Protein AF-A0A090QW83-F1 (afdb_monomer_lite)

Foldseek 3Di:
DDFLVVDDQQDWDADPNFTWHFHDWDWDAPDPPDRDIWIWTWTAGPVPRDIDTDTDDRPDD

pLDDT: mean 81.26, std 14.28, range [35.62, 94.88]

Structure (mmCIF, N/CA/C/O backbone):
data_AF-A0A090QW83-F1
#
_entry.id   AF-A0A090QW83-F1
#
loop_
_atom_site.group_PDB
_atom_site.id
_atom_site.type_symbol
_atom_site.label_atom_id
_atom_site.label_alt_id
_atom_site.label_comp_id
_atom_site.label_asym_id
_atom_site.label_entity_id
_atom_site.label_seq_id
_atom_site.pdbx_PDB_ins_code
_atom_site.Cartn_x
_atom_site.Cartn_y
_atom_site.Cartn_z
_atom_site.occupancy
_atom_site.B_iso_or_equiv
_atom_site.auth_seq_id
_atom_site.auth_comp_id
_atom_site.auth_asym_id
_atom_site.auth_atom_id
_atom_site.pdbx_PDB_model_num
ATOM 1 N N . MET A 1 1 ? -3.808 -12.009 -10.207 1.00 58.97 1 MET A N 1
ATOM 2 C CA . MET A 1 1 ? -3.461 -10.848 -9.364 1.00 58.97 1 MET A CA 1
ATOM 3 C C . MET A 1 1 ? -3.414 -9.578 -10.202 1.00 58.97 1 MET A C 1
ATOM 5 O O . MET A 1 1 ? -2.870 -9.654 -11.301 1.00 58.97 1 MET A O 1
ATOM 9 N N . PRO A 1 2 ? -3.940 -8.434 -9.726 1.00 64.94 2 PRO A N 1
ATOM 10 C CA . PRO A 1 2 ? -3.587 -7.133 -10.295 1.00 64.94 2 PRO A CA 1
ATOM 11 C C . PRO A 1 2 ? -2.076 -6.911 -10.163 1.00 64.94 2 PRO A C 1
ATOM 13 O O . PRO A 1 2 ? -1.472 -7.320 -9.169 1.00 64.94 2 PRO A O 1
ATOM 16 N N . LYS A 1 3 ? -1.442 -6.290 -11.159 1.00 76.88 3 LYS A N 1
ATOM 17 C CA . LYS A 1 3 ? -0.024 -5.937 -11.048 1.00 76.88 3 LYS A CA 1
ATOM 18 C C . LYS A 1 3 ? 0.111 -4.744 -10.108 1.00 76.88 3 LYS A C 1
ATOM 20 O O . LYS A 1 3 ? -0.774 -3.895 -10.046 1.00 76.88 3 LYS A O 1
ATOM 25 N N . ALA A 1 4 ? 1.263 -4.610 -9.453 1.00 77.38 4 ALA A N 1
ATOM 26 C CA . ALA A 1 4 ? 1.560 -3.420 -8.650 1.00 77.38 4 ALA A CA 1
ATOM 27 C C . ALA A 1 4 ? 1.422 -2.110 -9.460 1.00 77.38 4 ALA A C 1
ATOM 29 O O . ALA A 1 4 ? 1.077 -1.070 -8.906 1.00 77.38 4 ALA A O 1
ATOM 30 N N . SER A 1 5 ? 1.623 -2.176 -10.784 1.00 80.69 5 SER A N 1
ATOM 31 C CA . SER A 1 5 ? 1.417 -1.065 -11.721 1.00 80.69 5 SER A CA 1
ATOM 32 C C . SER A 1 5 ? -0.032 -0.610 -11.878 1.00 80.69 5 SER A C 1
ATOM 34 O O . SER A 1 5 ? -0.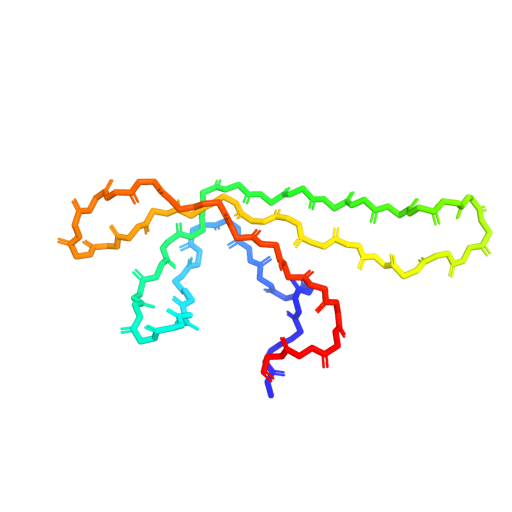255 0.515 -12.317 1.00 80.69 5 SER A O 1
ATOM 36 N N . ASP A 1 6 ? -1.000 -1.467 -11.555 1.00 86.88 6 ASP A N 1
ATOM 37 C CA . ASP A 1 6 ? -2.426 -1.201 -11.762 1.00 86.88 6 ASP A CA 1
ATOM 38 C C . ASP A 1 6 ? -3.057 -0.507 -10.542 1.00 86.88 6 ASP A C 1
ATOM 40 O O . ASP A 1 6 ? -4.184 -0.013 -10.606 1.00 86.88 6 ASP A O 1
ATOM 44 N N . ILE A 1 7 ? -2.319 -0.437 -9.430 1.00 88.25 7 ILE A N 1
ATOM 45 C CA . ILE A 1 7 ? -2.758 0.174 -8.178 1.00 88.25 7 ILE A CA 1
ATOM 46 C C . ILE A 1 7 ? -2.606 1.697 -8.262 1.00 88.25 7 ILE A C 1
ATOM 48 O O . ILE A 1 7 ? -1.563 2.224 -8.656 1.00 88.25 7 ILE A O 1
ATOM 52 N N . LYS A 1 8 ? -3.655 2.420 -7.855 1.00 89.50 8 LYS A N 1
ATOM 53 C CA . LYS A 1 8 ? -3.702 3.888 -7.826 1.00 89.50 8 LYS A CA 1
ATOM 54 C C . LYS A 1 8 ? -3.967 4.403 -6.414 1.00 89.50 8 LYS A C 1
ATOM 56 O O . LYS A 1 8 ? -4.489 3.692 -5.559 1.00 89.50 8 LYS A O 1
ATOM 61 N N . LYS A 1 9 ? -3.638 5.675 -6.177 1.00 92.06 9 LYS A N 1
ATOM 62 C CA . LYS A 1 9 ? -4.028 6.369 -4.941 1.00 92.06 9 LYS A CA 1
ATOM 63 C C . LYS A 1 9 ? -5.550 6.307 -4.775 1.00 92.06 9 LYS A C 1
ATOM 65 O O . LYS A 1 9 ? -6.283 6.453 -5.749 1.00 92.06 9 LYS A O 1
ATOM 70 N N . GLY A 1 10 ? -6.004 6.088 -3.546 1.00 92.25 10 GLY A N 1
ATOM 71 C CA . GLY A 1 10 ? -7.417 5.920 -3.210 1.00 92.25 10 GLY A CA 1
ATOM 72 C C . GLY A 1 10 ? -7.948 4.493 -3.364 1.00 92.25 10 GLY A C 1
ATOM 73 O O . GLY A 1 10 ? -9.084 4.247 -2.975 1.00 92.25 10 GLY A O 1
ATOM 74 N N . PHE A 1 11 ? -7.160 3.547 -3.886 1.00 92.88 11 PHE A N 1
ATOM 75 C CA . PHE A 1 11 ? -7.577 2.145 -3.942 1.00 92.88 11 PHE A CA 1
ATOM 76 C C . PHE A 1 11 ? -7.438 1.481 -2.573 1.00 92.88 11 PHE A C 1
ATOM 78 O O . PHE A 1 11 ? -6.517 1.789 -1.814 1.00 92.88 11 PHE A O 1
ATOM 85 N N . ALA A 1 12 ? -8.337 0.542 -2.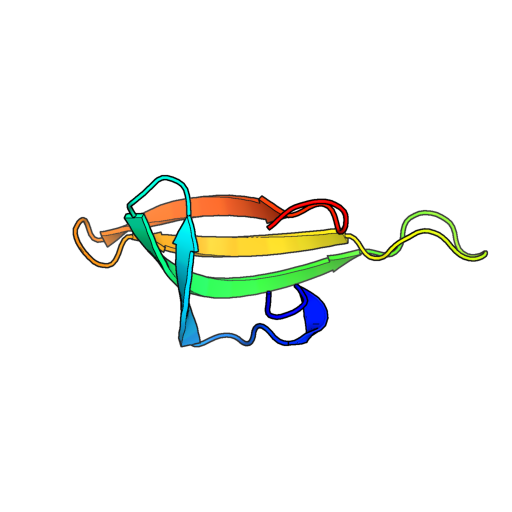287 1.00 90.81 12 ALA A N 1
ATOM 86 C CA . ALA A 1 12 ? -8.190 -0.385 -1.178 1.00 90.81 12 ALA A CA 1
ATOM 87 C C . ALA A 1 12 ? -7.481 -1.655 -1.667 1.00 90.81 12 ALA A C 1
ATOM 89 O O . ALA A 1 12 ? -7.848 -2.214 -2.701 1.00 90.81 12 ALA A O 1
ATOM 90 N N . ILE A 1 13 ? -6.473 -2.102 -0.923 1.00 87.81 13 ILE A N 1
ATOM 91 C CA . ILE A 1 13 ? -5.754 -3.357 -1.152 1.00 87.81 13 ILE A CA 1
ATOM 92 C C . ILE A 1 13 ? -5.844 -4.231 0.098 1.00 87.81 13 ILE A C 1
ATOM 94 O O . ILE A 1 13 ? -5.997 -3.717 1.205 1.00 87.81 13 ILE A O 1
ATOM 98 N N . VAL A 1 14 ? -5.744 -5.548 -0.075 1.00 88.06 14 VAL A N 1
ATOM 99 C CA . VAL A 1 14 ? -5.674 -6.493 1.044 1.00 88.06 14 VAL A CA 1
ATOM 100 C C . VAL A 1 14 ? -4.233 -6.973 1.176 1.00 88.06 14 VAL A C 1
ATOM 102 O O . VAL A 1 14 ? -3.687 -7.524 0.224 1.00 88.06 14 VAL A O 1
ATOM 105 N N . SER A 1 15 ? -3.630 -6.746 2.341 1.00 82.19 15 SER A N 1
ATOM 106 C CA . SER A 1 15 ? -2.279 -7.199 2.696 1.00 82.19 15 SER A CA 1
ATOM 107 C C . SER A 1 15 ? -2.308 -7.735 4.122 1.00 82.19 15 SER A C 1
ATOM 109 O O . SER A 1 15 ? -2.910 -7.108 4.992 1.00 82.19 15 SER A O 1
ATOM 111 N N . GLU A 1 16 ? -1.725 -8.913 4.359 1.00 83.38 16 GLU A N 1
ATOM 112 C CA . GLU A 1 16 ? -1.662 -9.552 5.689 1.00 83.38 16 GLU A CA 1
ATOM 113 C C . GLU A 1 16 ? -3.021 -9.638 6.423 1.00 83.38 16 GLU A C 1
ATOM 115 O O . GLU A 1 16 ? -3.112 -9.486 7.640 1.00 83.38 16 GLU A O 1
ATOM 120 N N . GLY A 1 17 ? -4.114 -9.832 5.677 1.00 85.94 17 GLY A N 1
ATOM 121 C CA . GLY A 1 17 ? -5.475 -9.880 6.230 1.00 85.94 17 GLY A CA 1
ATOM 122 C C . GLY A 1 17 ? -6.066 -8.520 6.628 1.00 85.94 17 GLY A C 1
ATOM 123 O O . GLY A 1 17 ? -7.193 -8.467 7.119 1.00 85.94 17 GLY A O 1
ATOM 124 N N . LYS A 1 18 ? -5.352 -7.416 6.392 1.00 86.50 18 LYS A N 1
ATOM 125 C CA . LYS A 1 18 ? -5.822 -6.044 6.622 1.00 86.50 18 LYS A CA 1
ATOM 126 C C . LYS A 1 18 ? -6.263 -5.398 5.319 1.00 86.50 18 LYS A C 1
ATOM 128 O O . LYS A 1 18 ? -5.686 -5.645 4.261 1.00 86.50 18 LYS A O 1
ATOM 133 N N . THR A 1 19 ? -7.262 -4.523 5.412 1.00 92.06 19 THR A N 1
ATOM 134 C CA . THR A 1 19 ? -7.680 -3.681 4.286 1.00 92.06 19 THR A CA 1
ATOM 135 C C . THR A 1 19 ? -6.997 -2.326 4.398 1.00 92.06 19 THR A C 1
ATOM 137 O O . THR A 1 19 ? -7.248 -1.559 5.328 1.00 92.06 19 THR A O 1
ATOM 140 N N . LEU A 1 20 ? -6.125 -2.035 3.442 1.00 92.56 20 LEU A N 1
ATOM 141 C CA . LEU A 1 20 ? -5.266 -0.864 3.427 1.00 92.56 20 LEU A CA 1
ATOM 142 C C . LEU A 1 20 ? -5.700 0.098 2.317 1.00 92.56 20 LEU A C 1
ATOM 144 O O . LEU A 1 20 ? -5.803 -0.283 1.155 1.00 92.56 20 LEU A O 1
ATOM 148 N N . LEU A 1 21 ? -5.925 1.364 2.662 1.00 93.62 21 LEU A N 1
ATOM 149 C CA . LEU A 1 21 ? -6.203 2.437 1.710 1.00 93.62 21 LEU A CA 1
ATOM 150 C C . LEU A 1 21 ? -4.895 3.073 1.241 1.00 93.62 21 LEU A C 1
ATOM 152 O O . LEU A 1 21 ? -4.174 3.672 2.041 1.00 93.62 21 LEU A O 1
ATOM 156 N N . VAL A 1 22 ? -4.621 3.009 -0.058 1.00 93.00 22 VAL A N 1
ATOM 157 C CA . VAL A 1 22 ? -3.417 3.586 -0.662 1.00 93.00 22 VAL A CA 1
ATOM 158 C C . VAL A 1 22 ? -3.501 5.110 -0.641 1.00 93.00 22 VAL A C 1
ATOM 160 O O . VAL A 1 22 ? -4.378 5.717 -1.259 1.00 93.00 22 VAL A O 1
ATOM 163 N N . LYS A 1 23 ? -2.563 5.751 0.054 1.00 94.88 23 LYS A N 1
ATOM 164 C CA . LYS A 1 23 ? -2.457 7.212 0.165 1.00 94.88 23 LYS A CA 1
ATOM 165 C C . LYS A 1 23 ? -1.406 7.781 -0.769 1.00 94.88 23 LYS A C 1
ATOM 167 O O . LYS A 1 23 ? -1.619 8.834 -1.366 1.00 94.88 23 LYS A O 1
ATOM 172 N N . ASP A 1 24 ? -0.282 7.088 -0.899 1.00 93.62 24 ASP A N 1
ATOM 173 C CA . ASP A 1 24 ? 0.814 7.525 -1.750 1.00 93.62 24 ASP A CA 1
ATOM 174 C C . ASP A 1 24 ? 1.512 6.344 -2.416 1.00 93.62 24 ASP A C 1
ATOM 176 O O . ASP A 1 24 ? 1.519 5.239 -1.874 1.00 93.62 24 ASP A O 1
ATOM 180 N N . ILE A 1 25 ? 2.084 6.589 -3.592 1.00 91.06 25 ILE A N 1
ATOM 181 C CA . ILE A 1 25 ? 2.790 5.582 -4.385 1.00 91.06 25 ILE A CA 1
ATOM 182 C C . ILE A 1 25 ? 4.069 6.222 -4.911 1.00 91.06 25 ILE A C 1
ATOM 184 O O . ILE A 1 25 ? 4.017 7.194 -5.664 1.00 91.06 25 ILE A O 1
ATOM 188 N N . GLU A 1 26 ? 5.207 5.647 -4.545 1.00 90.56 26 GLU A N 1
ATOM 189 C CA . GLU A 1 26 ? 6.518 6.000 -5.073 1.00 90.56 26 GLU A CA 1
ATOM 190 C C . GLU A 1 26 ? 7.010 4.860 -5.964 1.00 90.56 26 GLU A C 1
ATOM 192 O O . GLU A 1 26 ? 7.039 3.697 -5.551 1.00 90.56 26 GLU A O 1
ATOM 197 N N . VAL A 1 27 ? 7.400 5.197 -7.193 1.00 87.50 27 VAL A N 1
ATOM 198 C CA . VAL A 1 27 ? 7.944 4.235 -8.152 1.00 87.50 27 VAL A CA 1
ATOM 199 C C . VAL A 1 27 ? 9.412 4.553 -8.385 1.00 87.50 27 VAL A C 1
ATOM 201 O O . VAL A 1 27 ? 9.745 5.603 -8.930 1.00 87.50 27 VAL A O 1
ATOM 204 N N . THR A 1 28 ? 10.297 3.639 -7.998 1.00 86.38 28 THR A N 1
ATOM 205 C CA . THR A 1 28 ? 11.742 3.770 -8.226 1.00 86.38 28 THR A CA 1
ATOM 206 C C . THR A 1 28 ? 12.199 2.761 -9.274 1.00 86.38 28 THR A C 1
ATOM 208 O O . THR A 1 28 ? 11.732 1.627 -9.290 1.00 86.38 28 THR A O 1
ATOM 211 N N . THR A 1 29 ? 13.133 3.150 -10.142 1.00 83.62 29 THR A N 1
ATOM 212 C CA . THR A 1 29 ? 13.803 2.230 -11.076 1.00 83.62 29 THR A CA 1
ATOM 213 C C . THR A 1 29 ? 15.302 2.235 -10.762 1.00 83.62 29 THR A C 1
ATOM 215 O O . THR A 1 29 ? 15.994 3.171 -11.165 1.00 83.62 29 THR A O 1
ATOM 218 N N . PRO A 1 30 ? 15.815 1.274 -9.974 1.00 79.81 30 PRO A N 1
ATOM 219 C CA . PRO A 1 30 ? 17.227 1.239 -9.607 1.00 79.81 30 PRO A CA 1
ATOM 220 C C . PRO A 1 30 ? 18.096 0.884 -10.823 1.00 79.81 30 PRO A C 1
ATOM 222 O O . PRO A 1 30 ? 17.888 -0.142 -11.459 1.00 79.81 30 PRO A O 1
ATOM 225 N N . GLY A 1 31 ? 19.086 1.729 -11.130 1.00 72.88 31 GLY A N 1
ATOM 226 C CA . GLY A 1 31 ? 20.034 1.528 -12.232 1.00 72.88 31 GLY A CA 1
ATOM 227 C C . GLY A 1 31 ? 19.442 1.861 -13.608 1.00 72.88 31 GLY A C 1
ATOM 228 O O . GLY A 1 31 ? 18.563 1.166 -14.111 1.00 72.88 31 GLY A O 1
ATOM 229 N N . GLY A 1 32 ? 19.961 2.912 -14.253 1.00 63.97 32 GLY A N 1
ATOM 230 C CA . GLY A 1 32 ? 19.447 3.501 -15.505 1.00 63.97 32 GLY A CA 1
ATOM 231 C C . GLY A 1 32 ? 19.486 2.628 -16.773 1.00 63.97 32 GLY A C 1
ATOM 232 O O . GLY A 1 32 ? 19.424 3.170 -17.871 1.00 63.97 32 GLY A O 1
ATOM 233 N N . ARG A 1 33 ? 19.611 1.299 -16.653 1.00 62.47 33 ARG A N 1
ATOM 234 C CA . ARG A 1 33 ? 19.672 0.327 -17.760 1.00 62.47 33 ARG A CA 1
ATOM 235 C C . ARG A 1 33 ? 18.859 -0.945 -17.460 1.00 62.47 33 ARG A C 1
ATOM 237 O O . ARG A 1 33 ? 19.393 -2.045 -17.513 1.00 62.47 33 ARG A O 1
ATOM 244 N N . GLY A 1 34 ? 17.574 -0.801 -17.130 1.00 65.50 34 GLY A N 1
ATOM 245 C CA . GLY A 1 34 ? 16.633 -1.935 -17.103 1.00 65.50 34 GLY A CA 1
ATOM 246 C C . GLY A 1 34 ? 16.359 -2.582 -15.741 1.00 65.50 34 GLY A C 1
ATOM 247 O O . GLY A 1 34 ? 15.906 -3.723 -15.705 1.00 65.50 34 GLY A O 1
ATOM 248 N N . GLY A 1 35 ? 16.596 -1.885 -14.625 1.00 72.56 35 GLY A N 1
ATOM 249 C CA . GLY A 1 35 ? 16.165 -2.374 -13.313 1.00 72.56 35 GLY A CA 1
ATOM 250 C C . GLY A 1 35 ? 14.645 -2.552 -13.215 1.00 72.56 35 GLY A C 1
ATOM 251 O O . GLY A 1 35 ? 13.876 -1.789 -13.803 1.00 72.56 35 GLY A O 1
ATOM 252 N N . ALA A 1 36 ? 14.200 -3.556 -12.457 1.00 78.19 36 ALA A N 1
ATOM 253 C CA . ALA A 1 36 ? 12.780 -3.758 -12.181 1.00 78.19 36 ALA A CA 1
ATOM 254 C C . ALA A 1 36 ? 12.207 -2.564 -11.401 1.00 78.19 36 ALA A C 1
ATOM 256 O O . ALA A 1 36 ? 12.855 -2.034 -10.497 1.00 78.19 36 ALA A O 1
ATOM 257 N N . LYS A 1 37 ? 10.980 -2.143 -11.735 1.00 82.50 37 LYS A N 1
ATOM 258 C CA . LYS A 1 37 ? 10.301 -1.077 -10.988 1.00 82.50 37 LYS A CA 1
ATOM 259 C C . LYS A 1 37 ? 10.047 -1.540 -9.549 1.00 82.50 37 LYS A C 1
ATOM 261 O O . LYS A 1 37 ? 9.625 -2.667 -9.316 1.00 82.50 37 LYS A O 1
ATOM 266 N N . ILE A 1 38 ? 10.282 -0.665 -8.584 1.00 84.44 38 ILE A N 1
ATOM 267 C CA . ILE A 1 38 ? 9.962 -0.889 -7.174 1.00 84.44 38 ILE A CA 1
ATOM 268 C 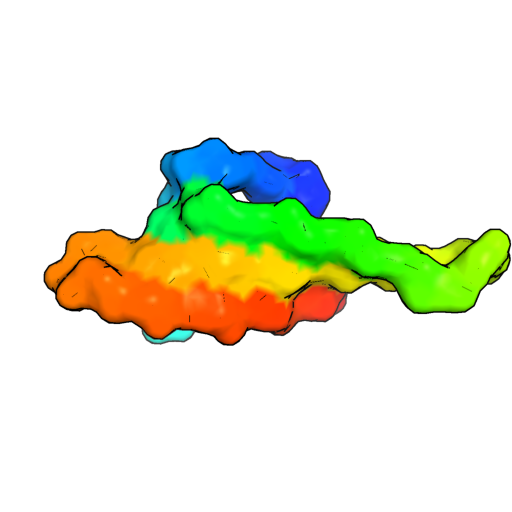C . ILE A 1 38 ? 8.800 0.028 -6.829 1.00 84.44 38 ILE A C 1
ATOM 270 O O . ILE A 1 38 ? 8.903 1.238 -7.030 1.00 84.44 38 ILE A O 1
ATOM 274 N N . TYR A 1 39 ? 7.715 -0.547 -6.312 1.00 86.38 39 TYR A N 1
ATOM 275 C CA . TYR A 1 39 ? 6.531 0.190 -5.888 1.00 86.38 39 TYR A CA 1
ATOM 276 C C . TYR A 1 39 ? 6.512 0.249 -4.362 1.00 86.38 39 TYR A C 1
ATOM 278 O O . TYR A 1 39 ? 6.263 -0.749 -3.686 1.00 86.38 39 TYR A O 1
ATOM 286 N N . LYS A 1 40 ? 6.780 1.427 -3.804 1.00 88.12 40 LYS A N 1
ATOM 287 C CA . LYS A 1 40 ? 6.581 1.680 -2.375 1.00 88.12 40 LYS A CA 1
ATOM 288 C C . LYS A 1 40 ? 5.228 2.345 -2.203 1.00 88.12 40 LYS A C 1
ATOM 290 O O . LYS A 1 40 ? 4.953 3.357 -2.850 1.00 88.12 40 LYS A O 1
ATOM 295 N N . MET A 1 41 ? 4.390 1.786 -1.344 1.00 90.12 41 MET A N 1
ATOM 296 C CA . MET A 1 41 ? 3.046 2.289 -1.109 1.00 90.12 41 MET A CA 1
ATOM 297 C C . MET A 1 41 ? 2.905 2.706 0.341 1.00 90.12 41 MET A C 1
ATOM 299 O O . MET A 1 41 ? 3.137 1.936 1.267 1.00 90.12 41 MET A O 1
ATOM 303 N N . ARG A 1 42 ? 2.476 3.945 0.536 1.00 91.88 42 ARG A N 1
ATOM 304 C CA . ARG A 1 42 ? 2.036 4.414 1.840 1.00 91.88 42 ARG A CA 1
ATOM 305 C C . ARG A 1 42 ? 0.551 4.166 1.940 1.00 91.88 42 ARG A C 1
ATOM 307 O O . ARG A 1 42 ? -0.216 4.709 1.140 1.00 91.88 42 ARG A O 1
ATOM 314 N N . CYS A 1 43 ? 0.155 3.415 2.948 1.00 93.12 43 CYS A N 1
ATOM 315 C CA . CYS A 1 43 ? -1.226 3.063 3.176 1.00 93.12 43 CYS A CA 1
ATOM 316 C C . CYS A 1 43 ? -1.710 3.499 4.559 1.00 93.12 43 CYS A C 1
ATOM 318 O O . CYS A 1 43 ? -0.944 3.875 5.451 1.00 93.12 43 CYS A O 1
ATOM 320 N N . THR A 1 44 ? -3.023 3.455 4.725 1.00 94.56 44 THR A N 1
ATOM 321 C CA . THR A 1 44 ? -3.684 3.580 6.019 1.00 94.56 44 THR A CA 1
ATOM 322 C C . THR A 1 44 ? -4.587 2.376 6.197 1.00 94.56 44 THR A C 1
ATOM 324 O O . THR A 1 44 ? -5.370 2.075 5.299 1.00 94.56 44 THR A O 1
ATOM 327 N N . ASP A 1 45 ? -4.483 1.691 7.327 1.00 93.69 45 ASP A N 1
ATOM 328 C CA . ASP A 1 45 ? -5.435 0.647 7.689 1.00 93.69 45 ASP A CA 1
ATOM 329 C C . ASP A 1 45 ? -6.819 1.279 7.874 1.00 93.69 45 ASP A C 1
ATOM 331 O O . ASP A 1 45 ? -6.983 2.229 8.639 1.00 93.69 45 ASP A O 1
ATOM 335 N N . ILE A 1 46 ? -7.810 0.789 7.130 1.00 93.38 46 ILE A N 1
ATOM 336 C CA . ILE A 1 46 ? -9.167 1.345 7.149 1.00 93.38 46 ILE A CA 1
ATOM 337 C C . ILE A 1 46 ? -9.875 1.036 8.473 1.00 93.38 46 ILE A C 1
ATOM 339 O O . ILE A 1 46 ? -10.698 1.833 8.916 1.00 93.38 46 ILE A O 1
ATOM 343 N N . ALA A 1 47 ? -9.551 -0.084 9.121 1.00 93.06 47 ALA A N 1
ATOM 344 C CA . ALA A 1 47 ? -10.179 -0.478 10.376 1.00 93.06 47 ALA A CA 1
ATOM 345 C C . ALA A 1 47 ? -9.644 0.331 11.564 1.00 93.06 47 ALA A C 1
ATOM 347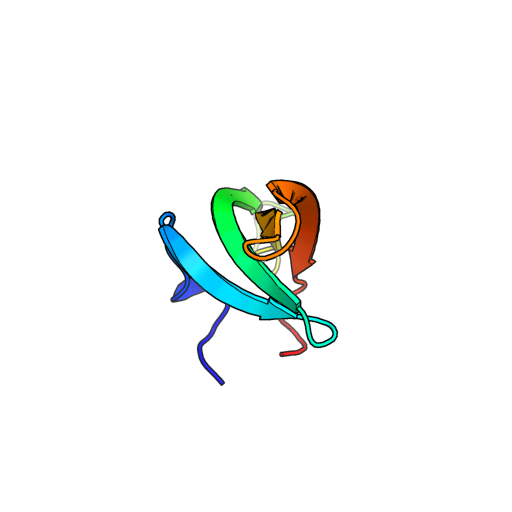 O O . ALA A 1 47 ? -10.406 0.695 12.455 1.00 93.06 47 ALA A O 1
ATOM 348 N N . THR A 1 48 ? -8.339 0.616 11.580 1.00 94.19 48 THR A N 1
ATOM 349 C CA . THR A 1 48 ? -7.674 1.248 12.734 1.00 94.19 48 THR A CA 1
ATOM 350 C C . THR A 1 48 ? -7.269 2.704 12.506 1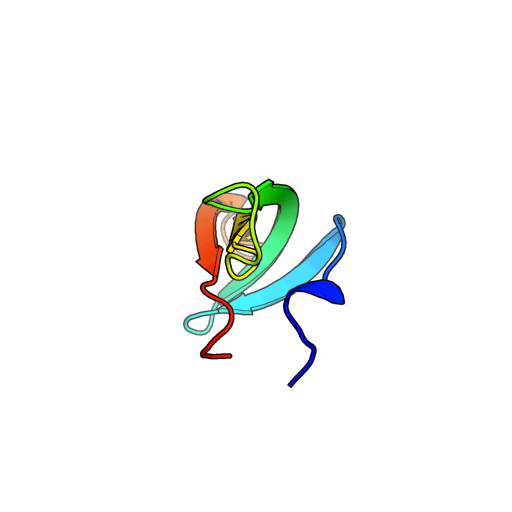.00 94.19 48 THR A C 1
ATOM 352 O O . THR A 1 48 ? -6.969 3.414 13.461 1.00 94.19 48 THR A O 1
ATOM 355 N N . GLY A 1 49 ? -7.221 3.169 11.256 1.00 90.94 49 GLY A N 1
ATOM 356 C CA . GLY A 1 49 ? -6.673 4.479 10.893 1.00 90.94 49 GLY A CA 1
ATOM 357 C C . GLY A 1 49 ? -5.146 4.566 11.003 1.00 90.94 49 GLY A C 1
ATOM 358 O O . GLY A 1 49 ? -4.574 5.629 10.752 1.00 90.94 49 GLY A O 1
ATOM 359 N N . ALA A 1 50 ? -4.468 3.472 11.362 1.00 91.94 50 ALA A N 1
ATOM 360 C CA . ALA A 1 50 ? -3.024 3.451 11.532 1.00 91.94 50 ALA A CA 1
ATOM 361 C C . ALA A 1 50 ? -2.303 3.591 10.187 1.00 91.94 50 ALA A C 1
ATOM 363 O O . ALA A 1 50 ? -2.717 3.045 9.161 1.00 91.94 50 ALA A O 1
ATOM 364 N N . ARG A 1 51 ? -1.185 4.317 10.189 1.00 89.44 51 ARG A N 1
ATOM 365 C CA . ARG A 1 51 ? -0.309 4.419 9.021 1.00 89.44 51 ARG A CA 1
ATOM 366 C C . ARG A 1 51 ? 0.471 3.115 8.843 1.00 89.44 51 ARG A C 1
ATOM 368 O O . ARG A 1 51 ? 1.083 2.636 9.791 1.00 89.44 51 ARG A O 1
ATOM 375 N N . VAL A 1 52 ? 0.506 2.607 7.614 1.00 85.88 52 VAL A N 1
ATOM 376 C CA . VAL A 1 52 ? 1.271 1.417 7.225 1.00 85.88 52 VAL A CA 1
ATOM 377 C C . VAL A 1 52 ? 2.130 1.766 6.011 1.00 85.88 52 VAL A C 1
ATOM 379 O O . VAL A 1 52 ? 1.612 2.243 5.003 1.00 85.88 52 VAL A O 1
ATOM 382 N N . ASP A 1 53 ? 3.442 1.562 6.098 1.00 81.38 53 ASP A N 1
ATOM 383 C CA . ASP A 1 53 ? 4.359 1.749 4.970 1.00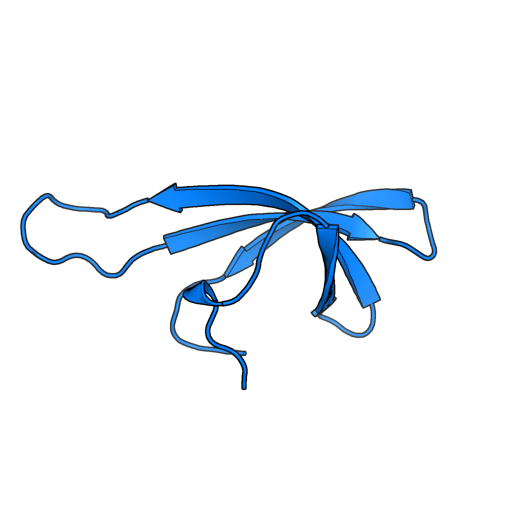 81.38 53 ASP A CA 1
ATOM 384 C C . ASP A 1 53 ? 4.698 0.372 4.372 1.00 81.38 53 ASP A C 1
ATOM 386 O O . ASP A 1 53 ? 5.459 -0.396 4.954 1.00 81.38 53 ASP A O 1
ATOM 390 N N . GLU A 1 54 ? 4.114 0.066 3.212 1.00 72.31 54 GLU A N 1
ATOM 391 C CA . GLU A 1 54 ? 4.251 -1.215 2.511 1.00 72.31 54 GLU A CA 1
ATOM 392 C C . GLU A 1 54 ? 5.271 -1.115 1.370 1.00 72.31 54 GLU A C 1
ATOM 394 O O . GLU A 1 54 ? 5.282 -0.160 0.579 1.00 72.31 54 GLU A O 1
ATOM 399 N N . ARG A 1 55 ? 6.139 -2.125 1.247 1.00 68.44 55 ARG A N 1
ATOM 400 C CA . ARG A 1 55 ? 7.099 -2.238 0.138 1.00 68.44 55 ARG A CA 1
ATOM 401 C C . ARG A 1 55 ? 6.788 -3.476 -0.684 1.00 68.44 55 ARG A C 1
ATOM 403 O O . ARG A 1 55 ? 7.132 -4.586 -0.297 1.00 68.44 55 ARG A O 1
ATOM 410 N N . LEU A 1 56 ? 6.206 -3.262 -1.860 1.00 65.25 56 LEU A N 1
ATOM 411 C CA . LEU A 1 56 ? 5.907 -4.334 -2.797 1.00 65.25 56 LEU A CA 1
ATOM 412 C C . LEU A 1 56 ? 7.033 -4.438 -3.828 1.00 65.25 56 LEU A C 1
ATOM 414 O O . LEU A 1 56 ? 7.197 -3.590 -4.711 1.00 65.25 56 LEU A O 1
ATOM 418 N N . ASN A 1 57 ? 7.810 -5.513 -3.716 1.00 54.81 57 ASN A N 1
ATOM 419 C CA . ASN A 1 57 ? 8.707 -5.942 -4.780 1.00 54.81 57 ASN A CA 1
ATOM 420 C C . ASN A 1 57 ? 7.880 -6.734 -5.799 1.00 54.81 57 ASN A C 1
ATOM 422 O O . ASN A 1 57 ? 7.034 -7.539 -5.423 1.00 54.81 57 ASN A O 1
ATOM 426 N N . LEU A 1 58 ? 8.122 -6.491 -7.088 1.00 49.16 58 LEU A N 1
ATOM 427 C CA . LEU A 1 58 ? 7.309 -6.915 -8.241 1.00 49.16 58 LEU A CA 1
ATOM 428 C C . LEU A 1 58 ? 7.186 -8.448 -8.457 1.00 49.16 58 LEU A C 1
ATOM 430 O O . LEU A 1 58 ? 6.844 -8.885 -9.551 1.00 49.16 58 LEU A O 1
ATOM 434 N N . THR A 1 59 ? 7.473 -9.272 -7.451 1.00 40.56 59 THR A N 1
ATOM 435 C CA . THR A 1 59 ? 7.543 -10.736 -7.556 1.00 40.56 59 THR A CA 1
ATOM 436 C C . THR A 1 59 ? 6.399 -11.456 -6.845 1.00 40.56 59 THR A C 1
ATOM 438 O O . THR A 1 59 ? 6.102 -12.583 -7.231 1.00 40.56 59 THR A O 1
ATOM 441 N N . THR A 1 60 ? 5.697 -10.831 -5.892 1.00 35.62 60 THR A N 1
ATOM 442 C CA . THR A 1 60 ? 4.645 -11.550 -5.157 1.00 35.62 60 THR A CA 1
ATOM 443 C C . THR A 1 60 ? 3.525 -10.621 -4.692 1.00 35.62 60 THR A C 1
ATOM 445 O O . THR A 1 60 ? 3.741 -9.736 -3.867 1.00 35.62 60 THR A O 1
ATOM 448 N N . LEU A 1 61 ? 2.331 -10.850 -5.237 1.00 46.16 61 LEU A N 1
ATOM 449 C CA . LEU A 1 61 ? 1.047 -10.689 -4.562 1.00 46.16 61 LEU A CA 1
ATOM 450 C C . LEU A 1 61 ? 0.357 -12.042 -4.681 1.00 46.16 61 LEU A C 1
ATOM 452 O O . LEU A 1 61 ? 0.389 -12.591 -5.809 1.00 46.16 61 LEU A O 1
#

Secondary structure (DSSP, 8-state):
---GGG--TT-EEEETTEEEEEEEEEEE--STTTPPPEEEEEEEETTT--EEEEEEETT--

Organism: NCBI:txid754436

InterPro domains:
  IPR008991 Translation protein SH3-like domain superfamily [SSF50104] (1-57)
  IPR013185 Translation elongation factor, KOW-like [PF08207] (3-57)
  IPR014722 Large ribosomal subunit protein uL2, domain 2 [G3DSA:2.30.30.30] (1-60)

Sequence (61 aa):
MPKASDIKKGFAIVSEGKTLLVKDIEVTTPGGRGGAKIYKMRCTDIATGARVDERLNLTTL

Radius of gyration: 12.1 Å; chains: 1; bounding box: 30×19×30 Å